Protein AF-W9CB86-F1 (afdb_monomer_lite)

Sequence (154 aa):
MNRLLLENSNQEVLAFNPASDNDLQLQWNIGASAIIWKTPQKASDLRLYTSTMTQEKEPDLPTRRLLFRKIIKAFDIKNYNLIESGKYIKQLEYQLDTVIPKKRHKIIISPNTRFSGIRAIKETQIIAGDHGINTEDSNDTIESGGTGDFIEIG

pLDDT: mean 71.28, std 16.75, range [40.56, 97.56]

Foldseek 3Di:
DDDPPDPPPPDPPPPDDPDDPDDPPPPPVCVPDPDNDDDDPDLVVLVVVLVVVVVDPPPPDPVVNVVSVVVSVVVVVVVVVVVVVVVVVVVVVVVVVVPPPDPDPPPPDDPCPVPDDPVVVVVVCVVVVNDDDDDDDDDDDDDDDDPDDDDDDD

Organism: Sclerotinia borealis (strain F-4128) (NCBI:txid1432307)

Secondary structure (DSSP, 8-state):
-----------------S--S--TT----GGGSSS------SHHHHHHHHHHHHHSSS---HHHHHHHHHHHHHHHHHHHHHHHHHHHHHHHHHHHHHHS-PPPP-----TTSSS--HHHHHHHHHHTT-S-----------------------

Radius of gyration: 41.75 Å; chains: 1; bounding box: 59×57×119 Å

Structure (mmCIF, N/CA/C/O backbone):
data_AF-W9CB86-F1
#
_entry.id   AF-W9CB86-F1
#
loop_
_atom_site.group_PDB
_atom_site.id
_atom_site.type_symbol
_atom_site.label_atom_id
_atom_site.label_alt_id
_atom_site.label_comp_id
_atom_site.label_asym_id
_atom_site.label_entity_id
_atom_site.label_seq_id
_atom_site.pdbx_PDB_ins_code
_atom_site.Cartn_x
_atom_site.Cartn_y
_atom_site.Cartn_z
_atom_site.occupancy
_atom_site.B_iso_or_equiv
_atom_site.auth_seq_id
_atom_site.auth_comp_id
_atom_site.auth_asym_id
_atom_site.auth_atom_id
_atom_site.pdbx_PDB_model_num
ATOM 1 N N . MET A 1 1 ? -9.923 -32.619 -39.078 1.00 40.56 1 MET A N 1
ATOM 2 C CA . MET A 1 1 ? -8.528 -32.990 -38.746 1.00 40.56 1 MET A CA 1
ATOM 3 C C . MET A 1 1 ? -7.715 -31.698 -38.742 1.00 40.56 1 MET A C 1
ATOM 5 O O . MET A 1 1 ? -7.796 -31.011 -39.741 1.00 40.56 1 MET A O 1
ATOM 9 N N . ASN A 1 2 ? -6.996 -31.228 -37.723 1.00 44.69 2 ASN A N 1
ATOM 10 C CA . ASN A 1 2 ? -6.643 -31.745 -36.405 1.00 44.69 2 ASN A CA 1
ATOM 11 C C . ASN A 1 2 ? -6.305 -30.572 -35.457 1.00 44.69 2 ASN A C 1
ATOM 13 O O . ASN A 1 2 ? -5.818 -29.533 -35.885 1.00 44.69 2 ASN A O 1
ATOM 17 N N . ARG A 1 3 ? -6.595 -30.821 -34.174 1.00 56.16 3 ARG A N 1
ATOM 18 C CA . ARG A 1 3 ? -6.162 -30.185 -32.917 1.00 56.16 3 ARG A CA 1
ATOM 19 C C . ARG A 1 3 ? -4.900 -29.307 -32.983 1.00 56.16 3 ARG A C 1
ATOM 21 O O . ARG A 1 3 ? -3.811 -29.846 -33.102 1.00 56.16 3 ARG A O 1
ATOM 28 N N . LEU A 1 4 ? -5.042 -28.010 -32.710 1.00 58.59 4 LEU A N 1
ATOM 29 C CA . LEU A 1 4 ? -3.966 -27.171 -32.146 1.00 58.59 4 LEU A CA 1
ATOM 30 C C . LEU A 1 4 ? -4.497 -26.299 -30.992 1.00 58.59 4 LEU A C 1
ATOM 32 O O . LEU A 1 4 ? -4.135 -25.142 -30.821 1.00 58.59 4 LEU A O 1
ATOM 36 N N . LEU A 1 5 ? -5.404 -26.874 -30.200 1.00 60.53 5 LEU A N 1
ATOM 37 C CA . LEU A 1 5 ? -5.868 -26.331 -28.925 1.00 60.53 5 LEU A CA 1
ATOM 38 C C . LEU A 1 5 ? -5.639 -27.400 -27.859 1.00 60.53 5 LEU A C 1
ATOM 40 O O . LEU A 1 5 ? -6.603 -28.029 -27.434 1.00 60.53 5 LEU A O 1
ATOM 44 N N . LEU A 1 6 ? -4.382 -27.689 -27.503 1.00 58.44 6 LEU A N 1
ATOM 45 C CA . LEU A 1 6 ? -4.070 -28.459 -26.292 1.00 58.44 6 LEU A CA 1
ATOM 46 C C . LEU A 1 6 ? -2.580 -28.402 -25.906 1.00 58.44 6 LEU A C 1
ATOM 48 O O . LEU A 1 6 ? -1.921 -29.427 -25.815 1.00 58.44 6 LEU A O 1
ATOM 52 N N . GLU A 1 7 ? -2.043 -27.213 -25.645 1.00 56.16 7 GLU A N 1
ATOM 53 C CA . GLU A 1 7 ? -0.738 -27.082 -24.970 1.00 56.16 7 GLU A CA 1
ATOM 54 C C . GLU A 1 7 ? -0.838 -26.119 -23.778 1.00 56.16 7 GLU A C 1
ATOM 56 O O . GLU A 1 7 ? -0.011 -25.247 -23.567 1.00 56.16 7 GLU A O 1
ATOM 61 N N . ASN A 1 8 ? -1.882 -26.291 -22.961 1.00 54.31 8 ASN A N 1
ATOM 62 C CA . ASN A 1 8 ? -1.786 -25.989 -21.531 1.00 54.31 8 ASN A CA 1
ATOM 63 C C . ASN A 1 8 ? -1.332 -27.275 -20.837 1.00 54.31 8 ASN A C 1
ATOM 65 O O . ASN A 1 8 ? -2.129 -27.997 -20.238 1.00 54.31 8 ASN A O 1
ATOM 69 N N . SER A 1 9 ? -0.051 -27.604 -20.997 1.00 50.00 9 SER A N 1
ATOM 70 C CA . SER A 1 9 ? 0.588 -28.622 -20.174 1.00 50.00 9 SER A CA 1
ATOM 71 C C . SER A 1 9 ? 0.893 -27.981 -18.825 1.00 50.00 9 SER A C 1
ATOM 73 O O . SER A 1 9 ? 1.894 -27.285 -18.675 1.00 50.00 9 SER A O 1
ATOM 75 N N . ASN A 1 10 ? 0.011 -28.207 -17.850 1.00 62.06 10 ASN A N 1
ATOM 76 C CA . ASN A 1 10 ? 0.329 -28.057 -16.432 1.00 62.06 10 ASN A CA 1
ATOM 77 C C . ASN A 1 10 ? 1.394 -29.106 -16.074 1.00 62.06 10 ASN A C 1
ATOM 79 O O . ASN A 1 10 ? 1.084 -30.139 -15.486 1.00 62.06 10 ASN A O 1
ATOM 83 N N . GLN A 1 11 ? 2.640 -28.881 -16.488 1.00 56.38 11 GLN A N 1
ATOM 84 C CA . GLN A 1 11 ? 3.765 -29.605 -15.919 1.00 56.38 11 GLN A CA 1
ATOM 85 C C . GLN A 1 11 ? 3.880 -29.161 -14.468 1.00 56.38 11 GLN A C 1
ATOM 87 O O . GLN A 1 11 ? 3.936 -27.966 -14.180 1.00 56.38 11 GLN A O 1
ATOM 92 N N . GLU A 1 12 ? 3.836 -30.136 -13.566 1.00 52.66 12 GLU A N 1
ATOM 93 C CA . GLU A 1 12 ? 4.023 -29.937 -12.139 1.00 52.66 12 GLU A CA 1
ATOM 94 C C . GLU A 1 12 ? 5.312 -29.142 -11.919 1.00 52.66 12 GLU A C 1
ATOM 96 O O . GLU A 1 12 ? 6.423 -29.635 -12.117 1.00 52.66 12 GLU A O 1
ATOM 101 N N . VAL A 1 13 ? 5.160 -27.871 -11.548 1.00 54.91 13 VAL A N 1
ATOM 102 C CA . VAL A 1 13 ? 6.273 -27.070 -11.057 1.00 54.91 13 VAL A CA 1
ATOM 103 C C . VAL A 1 13 ? 6.600 -27.654 -9.693 1.00 54.91 13 VAL A C 1
ATOM 105 O O . VAL A 1 13 ? 5.893 -27.395 -8.719 1.00 54.91 13 VAL A O 1
ATOM 108 N N . LEU A 1 14 ? 7.645 -28.483 -9.639 1.00 50.56 14 LEU A N 1
ATOM 109 C CA . LEU A 1 14 ? 8.296 -28.846 -8.387 1.00 50.56 14 LEU A CA 1
ATOM 110 C C . LEU A 1 14 ? 8.541 -27.544 -7.627 1.00 50.56 14 LEU A C 1
ATOM 112 O O . LEU A 1 14 ? 9.265 -26.670 -8.104 1.00 50.56 14 LEU A O 1
ATOM 116 N N . ALA A 1 15 ? 7.859 -27.388 -6.493 1.00 46.94 15 ALA A N 1
ATOM 117 C CA . ALA A 1 15 ? 7.967 -26.203 -5.667 1.00 46.94 15 ALA A CA 1
ATOM 118 C C . ALA A 1 15 ? 9.440 -26.014 -5.292 1.00 46.94 15 ALA A C 1
ATOM 120 O O . ALA A 1 15 ? 10.005 -26.785 -4.516 1.00 46.94 15 ALA A O 1
ATOM 121 N N . PHE A 1 16 ? 10.073 -25.004 -5.885 1.00 41.88 16 PHE A N 1
ATOM 122 C CA . PHE A 1 16 ? 11.414 -24.607 -5.509 1.00 41.88 16 PHE A CA 1
ATOM 123 C C . PHE A 1 16 ? 11.322 -23.991 -4.113 1.00 41.88 16 PHE A C 1
ATOM 125 O O . PHE A 1 16 ? 10.803 -22.888 -3.933 1.00 41.88 16 PHE A O 1
ATOM 132 N N . ASN A 1 17 ? 11.763 -24.750 -3.110 1.00 53.06 17 ASN A N 1
ATOM 133 C CA . ASN A 1 17 ? 11.938 -24.255 -1.752 1.00 53.06 17 ASN A CA 1
ATOM 134 C C . ASN A 1 17 ? 12.914 -23.065 -1.794 1.00 53.06 17 ASN A C 1
ATOM 136 O O . ASN A 1 17 ? 14.040 -23.239 -2.262 1.00 53.06 17 ASN A O 1
ATOM 140 N N . PRO A 1 18 ? 12.543 -21.867 -1.307 1.00 47.31 18 PRO A N 1
ATOM 141 C CA . PRO A 1 18 ? 13.426 -20.709 -1.325 1.00 47.31 18 PRO A CA 1
ATOM 142 C C . PRO A 1 18 ? 14.422 -20.809 -0.165 1.00 47.31 18 PRO A C 1
ATOM 144 O O . PRO A 1 18 ? 14.281 -20.153 0.864 1.00 47.31 18 PRO A O 1
ATOM 147 N N . ALA A 1 19 ? 15.409 -21.685 -0.311 1.00 49.97 19 ALA A N 1
ATOM 148 C CA . ALA A 1 19 ? 16.533 -21.795 0.610 1.00 49.97 19 ALA A CA 1
ATOM 149 C C . ALA A 1 19 ? 17.800 -22.246 -0.129 1.00 49.97 19 ALA A C 1
ATOM 151 O O . ALA A 1 19 ? 18.459 -23.197 0.274 1.00 49.97 19 ALA A O 1
ATOM 152 N N . SER A 1 20 ? 18.135 -21.586 -1.237 1.00 49.47 20 SER A N 1
ATOM 153 C CA . SER A 1 20 ? 19.504 -21.574 -1.755 1.00 49.47 20 SER A CA 1
ATOM 1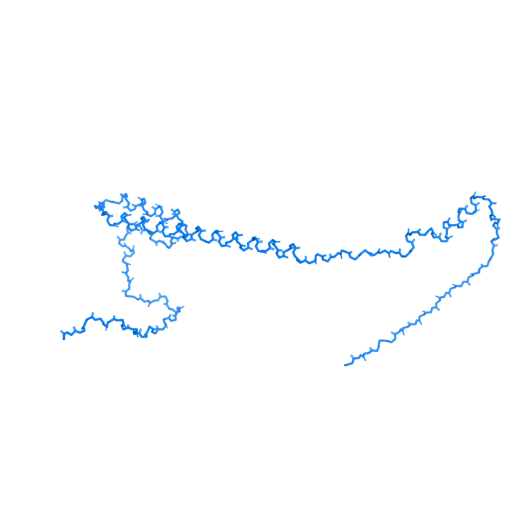54 C C . SER A 1 20 ? 19.656 -20.419 -2.738 1.00 49.47 20 SER A C 1
ATOM 156 O O . SER A 1 20 ? 19.057 -20.417 -3.807 1.00 49.47 20 SER A O 1
ATOM 158 N N . ASP A 1 21 ? 20.456 -19.431 -2.358 1.00 51.25 21 ASP A N 1
ATOM 159 C CA . ASP A 1 21 ? 20.750 -18.201 -3.106 1.00 51.25 21 ASP A CA 1
ATOM 160 C C . ASP A 1 21 ? 21.707 -18.432 -4.302 1.00 51.25 21 ASP A C 1
ATOM 162 O O . ASP A 1 21 ? 22.442 -17.536 -4.705 1.00 51.25 21 ASP A O 1
ATOM 166 N N . ASN A 1 22 ? 21.757 -19.644 -4.867 1.00 54.16 22 ASN A N 1
ATOM 167 C CA . ASN A 1 22 ? 22.784 -20.039 -5.838 1.00 54.16 22 ASN A CA 1
ATOM 168 C C . ASN A 1 22 ? 22.219 -20.816 -7.038 1.00 54.16 22 ASN A C 1
ATOM 170 O O . ASN A 1 22 ? 22.618 -21.953 -7.274 1.00 54.16 22 ASN A O 1
ATOM 174 N N . ASP A 1 23 ? 21.346 -20.193 -7.835 1.00 43.50 23 ASP A N 1
ATOM 175 C CA . ASP A 1 23 ? 21.033 -20.675 -9.189 1.00 43.50 23 ASP A CA 1
ATOM 176 C C . ASP A 1 23 ? 21.761 -19.826 -10.246 1.00 43.50 23 ASP A C 1
ATOM 178 O O . ASP A 1 23 ? 21.342 -18.740 -10.650 1.00 43.50 23 ASP A O 1
ATOM 182 N N . LEU A 1 24 ? 22.892 -20.360 -10.711 1.00 49.53 24 LEU A N 1
ATOM 183 C CA . LEU A 1 24 ? 23.845 -19.773 -11.665 1.00 49.53 24 LEU A CA 1
ATOM 184 C C . LEU A 1 24 ? 23.379 -19.779 -13.143 1.00 49.53 24 LEU A C 1
ATOM 186 O O . LEU A 1 24 ? 24.217 -19.774 -14.042 1.00 49.53 24 LEU A O 1
ATOM 190 N N . GLN A 1 25 ? 22.075 -19.786 -13.446 1.00 50.72 25 GLN A N 1
ATOM 191 C CA . GLN A 1 25 ? 21.581 -19.808 -14.844 1.00 50.72 25 GLN A CA 1
ATOM 192 C C . GLN A 1 25 ? 20.863 -18.542 -15.323 1.00 50.72 25 GLN A C 1
ATOM 194 O O . GLN A 1 25 ? 20.582 -18.409 -16.512 1.00 50.72 25 GLN A O 1
ATOM 199 N N . LEU A 1 26 ? 20.667 -17.554 -14.451 1.00 48.09 26 LEU A N 1
ATOM 200 C CA . LEU A 1 26 ? 20.259 -16.200 -14.835 1.00 48.09 26 LEU A CA 1
ATOM 201 C C . LEU A 1 26 ? 21.275 -15.195 -14.295 1.00 48.09 26 LEU A C 1
ATOM 203 O O . LEU A 1 26 ? 20.926 -14.245 -13.596 1.00 48.09 26 LEU A O 1
ATOM 207 N N . GLN A 1 27 ? 22.554 -15.390 -14.631 1.00 48.19 27 GLN A N 1
ATOM 208 C CA . GLN A 1 27 ? 23.542 -14.323 -14.500 1.00 48.19 27 GLN A CA 1
ATOM 209 C C . GLN A 1 27 ? 23.248 -13.239 -15.546 1.00 48.19 27 GLN A C 1
ATOM 211 O O . GLN A 1 27 ? 23.929 -13.099 -16.562 1.00 48.19 27 GLN A O 1
ATOM 216 N N . TRP A 1 28 ? 22.201 -12.449 -15.306 1.00 54.00 28 TRP A N 1
ATOM 217 C CA . TRP A 1 28 ? 22.143 -11.100 -15.843 1.00 54.00 28 TRP A CA 1
ATOM 218 C C . TRP A 1 28 ? 23.495 -10.487 -15.518 1.00 54.00 28 TRP A C 1
ATOM 220 O O . TRP A 1 28 ? 23.917 -10.504 -14.363 1.00 54.00 28 TRP A O 1
ATOM 230 N N . ASN A 1 29 ? 24.230 -10.072 -16.541 1.00 54.09 29 ASN A N 1
ATOM 231 C CA . ASN A 1 29 ? 25.574 -9.551 -16.376 1.00 54.09 29 ASN A CA 1
ATOM 232 C C . ASN A 1 29 ? 25.446 -8.168 -15.713 1.00 54.09 29 ASN A C 1
ATOM 234 O O . ASN A 1 29 ? 25.514 -7.137 -16.373 1.00 54.09 29 ASN A O 1
ATOM 238 N N . ILE A 1 30 ? 25.151 -8.147 -14.409 1.00 54.78 30 ILE A N 1
ATOM 239 C CA . ILE A 1 30 ? 24.900 -6.948 -13.600 1.00 54.78 30 ILE A CA 1
ATOM 240 C C . ILE A 1 30 ? 26.151 -6.058 -13.615 1.00 54.78 30 ILE A C 1
ATOM 242 O O . ILE A 1 30 ? 26.047 -4.840 -13.537 1.00 54.78 30 ILE A O 1
ATOM 246 N N . GLY A 1 31 ? 27.333 -6.660 -13.803 1.00 55.75 31 GLY A N 1
ATOM 247 C CA . GLY A 1 31 ? 28.598 -5.952 -14.000 1.00 55.75 31 GLY A CA 1
ATOM 248 C C . GLY A 1 31 ? 28.765 -5.275 -15.367 1.00 55.75 31 GLY A C 1
ATOM 249 O O . GLY A 1 31 ? 29.694 -4.492 -15.524 1.00 55.75 31 GLY A O 1
ATOM 250 N N . ALA A 1 32 ? 27.894 -5.548 -16.348 1.00 59.03 32 ALA A N 1
ATOM 251 C CA . ALA A 1 32 ? 27.921 -4.920 -17.673 1.00 59.03 32 ALA A CA 1
ATOM 252 C C . ALA A 1 32 ? 26.934 -3.746 -17.812 1.00 59.03 32 ALA A C 1
ATOM 254 O O . ALA A 1 32 ? 27.048 -2.965 -18.755 1.00 59.03 32 ALA A O 1
ATOM 255 N N . SER A 1 33 ? 25.967 -3.602 -16.898 1.00 61.69 33 SER A N 1
ATOM 256 C CA . SER A 1 33 ? 25.051 -2.459 -16.889 1.00 61.69 33 SER A CA 1
ATOM 257 C C . SER A 1 33 ? 25.654 -1.281 -16.126 1.00 61.69 33 SER A C 1
ATOM 259 O O . SER A 1 33 ? 26.103 -1.447 -14.995 1.00 61.69 33 SER A O 1
ATOM 261 N N . ALA A 1 34 ? 25.595 -0.074 -16.695 1.00 65.81 34 ALA A N 1
ATOM 262 C CA . ALA A 1 34 ? 26.040 1.143 -16.009 1.00 65.81 34 ALA A CA 1
ATOM 263 C C . ALA A 1 34 ?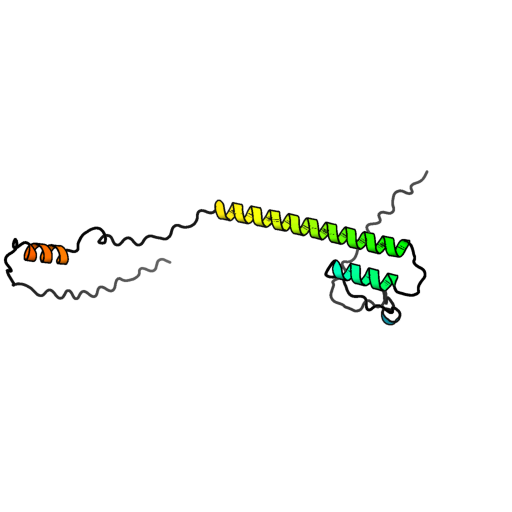 25.160 1.505 -14.789 1.00 65.81 34 ALA A C 1
ATOM 265 O O . ALA A 1 34 ? 25.571 2.287 -13.932 1.00 65.81 34 ALA A O 1
ATOM 266 N N . ILE A 1 35 ? 23.964 0.912 -14.686 1.00 69.31 35 ILE A N 1
ATOM 267 C CA . ILE A 1 35 ? 23.002 1.122 -13.601 1.00 69.31 35 ILE A CA 1
ATOM 268 C C . ILE A 1 35 ? 23.036 -0.058 -12.621 1.00 69.31 35 ILE A C 1
ATOM 270 O O . ILE A 1 35 ? 22.839 -1.209 -13.003 1.00 69.31 35 ILE A O 1
ATOM 274 N N . ILE A 1 36 ? 23.205 0.238 -11.328 1.00 79.75 36 ILE A N 1
ATOM 275 C CA . ILE A 1 36 ? 23.015 -0.735 -10.243 1.00 79.75 36 ILE A CA 1
ATOM 276 C C . ILE A 1 36 ? 21.509 -0.942 -10.046 1.00 79.75 36 ILE A C 1
ATOM 278 O O . ILE A 1 36 ? 20.826 -0.123 -9.423 1.00 79.75 36 ILE A O 1
ATOM 282 N N . TRP A 1 37 ? 20.987 -2.044 -10.576 1.00 76.81 37 TRP A N 1
ATOM 283 C CA . TRP A 1 37 ? 19.578 -2.404 -10.445 1.00 76.81 37 TRP A CA 1
ATOM 284 C C . TRP A 1 37 ? 19.274 -2.926 -9.035 1.00 76.81 37 TRP A C 1
ATOM 286 O O . TRP A 1 37 ? 19.894 -3.879 -8.567 1.00 76.81 37 TRP A O 1
ATOM 296 N N . LYS A 1 38 ? 18.302 -2.309 -8.352 1.00 83.75 38 LYS A N 1
ATOM 297 C CA . LYS A 1 38 ? 17.719 -2.813 -7.097 1.00 83.75 38 LYS A CA 1
ATOM 298 C C . LYS A 1 38 ? 16.213 -2.985 -7.269 1.00 83.75 38 LYS A C 1
ATOM 300 O O . LYS A 1 38 ? 15.602 -2.317 -8.103 1.00 83.75 38 LYS A O 1
ATOM 305 N N . THR A 1 39 ? 15.604 -3.855 -6.464 1.00 85.19 39 THR A N 1
ATOM 306 C CA . THR A 1 39 ? 14.144 -4.010 -6.444 1.00 85.19 39 THR A CA 1
ATOM 307 C C . THR A 1 39 ? 13.501 -2.693 -5.999 1.00 85.19 39 THR A C 1
ATOM 309 O O . THR A 1 39 ? 13.770 -2.240 -4.883 1.00 85.19 39 THR A O 1
ATOM 312 N N . PRO A 1 40 ? 12.664 -2.060 -6.837 1.00 82.06 40 PRO A N 1
ATOM 313 C CA . PRO A 1 40 ? 12.043 -0.790 -6.499 1.00 82.06 40 PRO A CA 1
ATOM 314 C C . PRO A 1 40 ? 11.039 -0.993 -5.363 1.00 82.06 40 PRO A C 1
ATOM 316 O O . PRO A 1 40 ? 10.122 -1.808 -5.477 1.00 82.06 40 PRO A O 1
ATOM 319 N N . GLN A 1 41 ? 11.202 -0.244 -4.274 1.00 83.88 41 GLN A N 1
ATOM 320 C CA . GLN A 1 41 ? 10.264 -0.275 -3.147 1.00 83.88 41 GLN A CA 1
ATOM 321 C C . GLN A 1 41 ? 9.198 0.811 -3.282 1.00 83.88 41 GLN A C 1
ATOM 323 O O . GLN A 1 41 ? 8.089 0.671 -2.766 1.00 83.88 41 GLN A O 1
ATOM 328 N N . LYS A 1 42 ? 9.525 1.903 -3.980 1.00 84.50 42 LYS A N 1
ATOM 329 C CA . LYS A 1 42 ? 8.645 3.054 -4.175 1.00 84.50 42 LYS A CA 1
ATOM 330 C C . LYS A 1 42 ? 8.478 3.369 -5.658 1.00 84.50 42 LYS A C 1
ATOM 332 O O . LYS A 1 42 ? 9.357 3.121 -6.481 1.00 84.50 42 LYS A O 1
ATOM 337 N N . ALA A 1 43 ? 7.367 4.027 -5.995 1.00 81.31 43 ALA A N 1
ATOM 338 C CA . ALA A 1 43 ? 7.122 4.526 -7.350 1.00 81.31 43 ALA A CA 1
ATOM 339 C C . ALA A 1 43 ? 8.184 5.555 -7.786 1.00 81.31 43 ALA A C 1
ATOM 341 O O . ALA A 1 43 ? 8.498 5.665 -8.970 1.00 81.31 43 ALA A O 1
ATOM 342 N N . SER A 1 44 ? 8.757 6.294 -6.828 1.00 85.12 44 SER A N 1
ATOM 343 C CA . SER A 1 44 ? 9.884 7.204 -7.055 1.00 85.12 44 SER A CA 1
ATOM 344 C C . SER A 1 44 ? 11.101 6.486 -7.628 1.00 85.12 44 SER A C 1
ATOM 346 O O . SER A 1 44 ? 11.752 7.025 -8.517 1.00 85.12 44 SER A O 1
ATOM 348 N N . ASP A 1 45 ? 11.367 5.263 -7.172 1.00 86.69 45 ASP A N 1
ATOM 349 C CA . ASP A 1 45 ? 12.546 4.492 -7.569 1.00 86.69 45 ASP A CA 1
ATOM 350 C C . ASP A 1 45 ? 12.401 4.042 -9.028 1.00 86.69 45 ASP A C 1
ATOM 352 O O . ASP A 1 45 ? 13.321 4.185 -9.827 1.00 86.69 45 ASP A O 1
ATOM 356 N N . LEU A 1 46 ? 11.192 3.621 -9.423 1.00 85.81 46 LEU A N 1
ATOM 357 C CA . LEU A 1 46 ? 10.860 3.321 -10.821 1.00 85.81 46 LEU A CA 1
ATOM 358 C C . LEU A 1 46 ? 11.022 4.543 -11.734 1.00 85.81 46 LEU A C 1
ATOM 360 O O . LEU A 1 46 ? 11.498 4.420 -12.865 1.00 85.81 46 LEU A O 1
ATOM 364 N N . ARG A 1 47 ? 10.626 5.729 -11.258 1.00 86.31 47 ARG A N 1
ATOM 365 C CA . ARG A 1 47 ? 10.785 6.984 -12.011 1.00 86.31 47 ARG A CA 1
ATOM 366 C C . ARG A 1 47 ? 12.256 7.366 -12.147 1.00 86.31 47 ARG A C 1
ATOM 368 O O . ARG A 1 47 ? 12.662 7.765 -13.236 1.00 86.31 47 ARG A O 1
ATOM 375 N N . LEU A 1 48 ? 13.045 7.177 -11.089 1.00 87.38 48 LEU A N 1
ATOM 376 C CA . LEU A 1 48 ? 14.490 7.378 -11.115 1.00 87.38 48 LEU A CA 1
ATOM 377 C C . LEU A 1 48 ? 15.138 6.457 -12.155 1.00 87.38 48 LEU A C 1
ATOM 379 O O . LEU A 1 48 ? 15.811 6.958 -13.052 1.00 87.38 48 LEU A O 1
ATOM 383 N N . TYR A 1 49 ? 14.839 5.156 -12.125 1.00 84.50 49 TYR A N 1
ATOM 384 C CA . TYR A 1 49 ? 15.350 4.203 -13.117 1.00 84.50 49 TYR A CA 1
ATOM 385 C C . TYR A 1 49 ? 14.915 4.532 -14.544 1.00 84.50 49 TYR A C 1
ATOM 387 O O . TYR A 1 49 ? 15.690 4.386 -15.483 1.00 84.50 49 TYR A O 1
ATOM 395 N N . THR A 1 50 ? 13.694 5.038 -14.724 1.00 83.75 50 THR A N 1
ATOM 396 C CA . THR A 1 50 ? 13.240 5.494 -16.044 1.00 83.75 50 THR A CA 1
ATOM 397 C C . THR A 1 50 ? 14.082 6.675 -16.531 1.00 83.75 50 THR A C 1
ATOM 399 O O . THR A 1 50 ? 14.477 6.697 -17.694 1.00 83.75 50 THR A O 1
ATOM 402 N N . SER A 1 51 ? 14.384 7.634 -15.649 1.00 83.44 51 SER A N 1
ATOM 403 C CA . SER A 1 51 ? 15.168 8.825 -15.995 1.00 83.44 51 SER A CA 1
ATOM 404 C C . SER A 1 51 ? 16.633 8.508 -16.313 1.00 83.44 51 SER A C 1
ATOM 406 O O . SER A 1 51 ? 17.157 9.008 -17.310 1.00 83.44 51 SER A O 1
ATOM 408 N N . THR A 1 52 ? 17.269 7.620 -15.540 1.00 82.56 52 THR A N 1
ATOM 409 C CA . THR A 1 52 ? 18.646 7.177 -15.804 1.00 82.56 52 THR A CA 1
ATOM 410 C C . THR A 1 52 ? 18.719 6.447 -17.140 1.00 82.56 52 THR A C 1
ATOM 412 O O . THR A 1 52 ? 19.585 6.744 -17.956 1.00 82.56 52 THR A O 1
ATOM 4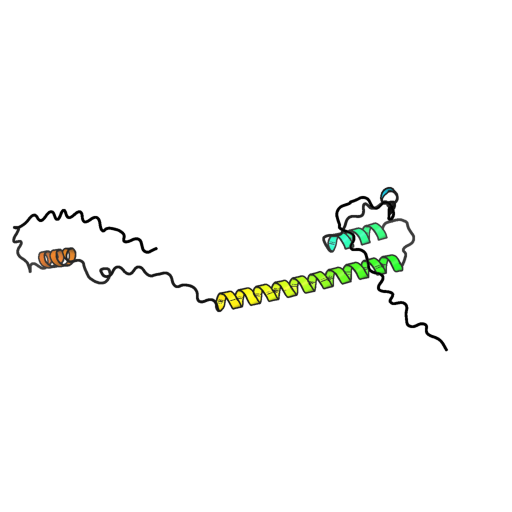15 N N . MET A 1 53 ? 17.743 5.581 -17.424 1.00 75.50 53 MET A N 1
ATOM 416 C CA . MET A 1 53 ? 17.693 4.824 -18.675 1.00 75.50 53 MET A CA 1
ATOM 417 C C . MET A 1 53 ? 17.463 5.711 -19.908 1.00 75.50 53 MET A C 1
ATOM 419 O O . MET A 1 53 ? 17.939 5.394 -20.994 1.00 75.50 53 MET A O 1
ATOM 423 N N . THR A 1 54 ? 16.729 6.822 -19.772 1.00 74.50 54 THR A N 1
ATOM 424 C CA . THR A 1 54 ? 16.578 7.806 -20.862 1.00 74.50 54 THR A CA 1
ATOM 425 C C . THR A 1 54 ? 17.831 8.645 -21.101 1.00 74.50 54 THR A C 1
ATOM 427 O O . THR A 1 54 ? 17.971 9.212 -22.179 1.00 74.50 54 THR A O 1
ATOM 430 N N . GLN A 1 55 ? 18.718 8.746 -20.109 1.00 71.31 55 GLN A N 1
ATOM 431 C CA . GLN A 1 55 ? 19.955 9.520 -20.195 1.00 71.31 55 GLN A CA 1
ATOM 432 C C . GLN A 1 55 ? 21.121 8.703 -20.777 1.00 71.31 55 GLN A C 1
ATOM 434 O O . GLN A 1 55 ? 22.077 9.281 -21.296 1.00 71.31 55 GLN A O 1
ATOM 439 N N . GLU A 1 56 ? 21.054 7.370 -20.710 1.00 69.06 56 GLU A N 1
ATOM 440 C CA . GLU A 1 56 ? 22.045 6.493 -21.334 1.00 69.06 56 GLU A CA 1
ATOM 441 C C . GLU A 1 56 ? 22.061 6.648 -22.863 1.00 69.06 56 GLU A C 1
ATOM 443 O O . GLU A 1 56 ? 21.021 6.724 -23.512 1.00 69.06 56 GLU A O 1
ATOM 448 N N . LYS A 1 57 ? 23.271 6.661 -23.444 1.00 58.22 57 LYS A N 1
ATOM 449 C CA . LYS A 1 57 ? 23.560 6.898 -24.875 1.00 58.22 57 LYS A CA 1
ATOM 450 C C . LYS A 1 57 ? 23.032 5.823 -25.841 1.00 58.22 57 LYS A C 1
ATOM 452 O O . LYS A 1 57 ? 23.301 5.912 -27.038 1.00 58.22 57 LYS A O 1
ATOM 457 N N . GLU A 1 58 ? 22.326 4.806 -25.356 1.00 66.88 58 GLU A N 1
ATOM 458 C CA . GLU A 1 58 ? 21.687 3.823 -26.230 1.00 66.88 58 GLU A CA 1
ATOM 459 C C . GLU A 1 58 ? 20.520 4.445 -27.009 1.00 66.88 58 GLU A C 1
ATOM 461 O O . GLU A 1 58 ? 19.825 5.320 -26.481 1.00 66.88 58 GLU A O 1
ATOM 466 N N . PRO A 1 59 ? 20.258 3.991 -28.251 1.00 66.19 59 PRO A N 1
ATOM 467 C CA . PRO A 1 59 ? 19.124 4.480 -29.023 1.00 66.19 59 PRO A CA 1
ATOM 468 C C . PRO A 1 59 ? 17.826 4.298 -28.225 1.00 66.19 59 PRO A C 1
ATOM 470 O O . PRO A 1 59 ? 17.548 3.216 -27.708 1.00 66.19 59 PRO A O 1
ATOM 473 N N . ASP A 1 60 ? 17.032 5.369 -28.112 1.00 69.38 60 ASP A N 1
ATOM 474 C CA . ASP A 1 60 ? 15.750 5.361 -27.402 1.00 69.38 60 ASP A CA 1
ATOM 475 C C . ASP A 1 60 ? 14.799 4.339 -28.038 1.00 69.38 60 ASP A C 1
ATOM 477 O O . ASP A 1 60 ? 14.141 4.604 -29.045 1.00 69.38 60 ASP A O 1
ATOM 481 N N . LEU A 1 61 ? 14.736 3.139 -27.455 1.00 77.31 61 LEU A N 1
ATOM 482 C CA . LEU A 1 61 ? 13.823 2.100 -27.905 1.00 77.31 61 LEU A CA 1
ATOM 483 C C . LEU A 1 61 ? 12.403 2.437 -27.417 1.00 77.31 61 LEU A C 1
ATOM 485 O O . LEU A 1 61 ? 12.148 2.407 -26.206 1.00 77.31 61 LEU A O 1
ATOM 489 N N . PRO A 1 62 ? 11.425 2.680 -28.312 1.00 77.94 62 PRO A N 1
ATOM 490 C CA . PRO A 1 62 ? 10.053 3.017 -27.918 1.00 77.94 62 PRO A CA 1
ATOM 491 C C . PRO A 1 62 ? 9.416 1.941 -27.023 1.00 77.94 62 PRO A C 1
ATOM 493 O O . PRO A 1 62 ? 8.635 2.256 -26.119 1.00 77.94 62 PRO A O 1
ATOM 496 N N . THR A 1 63 ? 9.806 0.679 -27.213 1.00 82.69 63 THR A N 1
ATOM 497 C CA . THR A 1 63 ? 9.404 -0.463 -26.383 1.00 82.69 63 THR A CA 1
ATOM 498 C C . THR A 1 63 ? 9.856 -0.310 -24.931 1.00 82.69 63 THR A C 1
ATOM 500 O O . THR A 1 63 ? 9.072 -0.562 -24.019 1.00 82.69 63 THR A O 1
ATOM 503 N N . ARG A 1 64 ? 11.080 0.176 -24.690 1.00 80.19 64 ARG A N 1
ATOM 504 C CA . ARG A 1 64 ? 11.643 0.367 -23.344 1.00 80.19 64 ARG A CA 1
ATOM 505 C C . ARG A 1 64 ? 10.833 1.388 -22.552 1.00 80.19 64 ARG A C 1
ATOM 507 O O . ARG A 1 64 ? 10.369 1.101 -21.449 1.00 80.19 64 ARG A O 1
ATOM 514 N N . ARG A 1 65 ? 10.562 2.550 -23.153 1.00 83.44 65 ARG A N 1
ATOM 515 C CA . ARG A 1 65 ? 9.705 3.583 -22.550 1.00 83.44 65 ARG A CA 1
ATOM 516 C C . ARG A 1 65 ? 8.302 3.053 -22.247 1.00 83.44 65 ARG A C 1
ATOM 518 O O . ARG A 1 65 ? 7.737 3.371 -21.199 1.00 83.44 65 ARG A O 1
ATOM 525 N N . LEU A 1 66 ? 7.731 2.254 -23.151 1.00 88.19 66 LEU A N 1
ATOM 526 C CA . LEU A 1 66 ? 6.412 1.654 -22.952 1.00 88.19 66 LEU A CA 1
ATOM 527 C C . LEU A 1 66 ? 6.400 0.667 -21.776 1.00 88.19 66 LEU A C 1
ATOM 529 O O . LEU A 1 66 ? 5.454 0.693 -20.988 1.00 88.19 66 LEU A O 1
ATOM 533 N N . LEU A 1 67 ? 7.440 -0.160 -21.629 1.00 87.56 67 LEU A N 1
ATOM 534 C CA . LEU A 1 67 ? 7.584 -1.089 -20.506 1.00 87.56 67 LEU A CA 1
ATOM 535 C C . LEU A 1 67 ? 7.620 -0.343 -19.168 1.00 87.56 67 LEU A C 1
ATOM 537 O O . LEU A 1 67 ? 6.805 -0.638 -18.295 1.00 87.56 67 LEU A O 1
ATOM 541 N N . PHE A 1 68 ? 8.460 0.687 -19.031 1.00 86.06 68 PHE A N 1
ATOM 542 C CA . PHE A 1 68 ? 8.519 1.477 -17.794 1.00 86.06 68 PHE A CA 1
ATOM 543 C C . PHE A 1 68 ? 7.193 2.174 -17.477 1.00 86.06 68 PHE A C 1
ATOM 545 O O . PHE A 1 68 ? 6.728 2.125 -16.339 1.00 86.06 68 PHE A O 1
ATOM 552 N N . ARG A 1 69 ? 6.515 2.745 -18.483 1.00 88.62 69 ARG A N 1
ATOM 553 C CA . ARG A 1 69 ? 5.174 3.329 -18.296 1.00 88.62 69 ARG A CA 1
ATOM 554 C C . ARG A 1 69 ? 4.159 2.299 -17.802 1.00 88.62 69 ARG A C 1
ATOM 556 O O . ARG A 1 69 ? 3.364 2.613 -16.918 1.00 88.62 69 ARG A O 1
ATOM 563 N N . LYS A 1 70 ? 4.178 1.081 -18.351 1.00 92.12 70 LYS A N 1
ATOM 564 C CA . LYS A 1 70 ? 3.297 -0.010 -17.908 1.00 92.12 70 LYS A CA 1
ATOM 565 C C . LYS A 1 70 ? 3.590 -0.416 -16.466 1.00 92.12 70 LYS A C 1
ATOM 567 O O . LYS A 1 70 ? 2.647 -0.561 -15.694 1.00 92.12 70 LYS A O 1
ATOM 572 N N . ILE A 1 71 ? 4.865 -0.557 -16.107 1.00 90.25 71 ILE A N 1
ATOM 573 C CA . ILE A 1 71 ? 5.283 -0.938 -14.752 1.00 90.25 71 ILE A CA 1
ATOM 574 C C . ILE A 1 71 ? 4.854 0.128 -13.740 1.00 90.25 71 ILE A C 1
ATOM 576 O O . ILE A 1 71 ? 4.208 -0.207 -12.750 1.00 90.25 71 ILE A O 1
ATOM 580 N N . ILE A 1 72 ? 5.131 1.407 -14.017 1.00 90.06 72 ILE A N 1
ATOM 581 C CA . ILE A 1 72 ? 4.721 2.525 -13.153 1.00 90.06 72 ILE A CA 1
ATOM 582 C C . ILE A 1 72 ? 3.200 2.531 -12.981 1.00 90.06 72 ILE A C 1
ATOM 584 O O . ILE A 1 72 ? 2.712 2.551 -11.856 1.00 90.06 72 ILE A O 1
ATOM 588 N N . LYS A 1 73 ? 2.443 2.418 -14.080 1.00 92.81 73 LYS A N 1
ATOM 589 C CA . LYS A 1 73 ? 0.975 2.391 -14.026 1.00 92.81 73 LYS A CA 1
ATOM 590 C C . LYS A 1 73 ? 0.451 1.216 -13.195 1.00 92.81 73 LYS A C 1
ATOM 592 O O . LYS A 1 73 ? -0.458 1.395 -12.392 1.00 92.81 73 LYS A O 1
ATOM 597 N N . ALA A 1 74 ? 1.006 0.019 -13.381 1.00 91.31 74 ALA A N 1
ATOM 598 C CA . ALA A 1 74 ? 0.604 -1.160 -12.620 1.00 91.31 74 ALA A CA 1
ATOM 599 C C . ALA A 1 74 ? 0.913 -1.006 -11.122 1.00 91.31 74 ALA A C 1
ATOM 601 O O . ALA A 1 74 ? 0.107 -1.411 -10.285 1.00 91.31 74 ALA A O 1
ATOM 602 N N . PHE A 1 75 ? 2.053 -0.403 -10.785 1.00 91.12 75 PHE A N 1
ATOM 603 C CA . PHE A 1 75 ? 2.433 -0.117 -9.405 1.00 91.12 75 PHE A CA 1
ATOM 604 C C . PHE A 1 75 ? 1.488 0.905 -8.756 1.00 91.12 75 PHE A C 1
ATOM 606 O O . PHE A 1 75 ? 1.000 0.676 -7.651 1.00 91.12 75 PHE A O 1
ATOM 613 N N . ASP A 1 76 ? 1.154 1.982 -9.469 1.00 89.75 76 ASP A N 1
ATOM 614 C CA . ASP A 1 76 ? 0.225 3.010 -8.988 1.00 89.75 76 ASP A CA 1
ATOM 615 C C . ASP A 1 76 ? -1.182 2.438 -8.734 1.00 89.75 76 ASP A C 1
ATOM 617 O O . ASP A 1 76 ? -1.781 2.726 -7.699 1.00 89.75 76 ASP A O 1
ATOM 621 N N . ILE A 1 77 ? -1.679 1.561 -9.617 1.00 93.94 77 ILE A N 1
ATOM 622 C CA . ILE A 1 77 ? -2.962 0.858 -9.423 1.00 93.94 77 ILE A CA 1
ATOM 623 C C . ILE A 1 77 ? -2.929 -0.003 -8.153 1.00 93.94 77 ILE A C 1
ATOM 625 O O . ILE A 1 77 ? -3.861 0.040 -7.352 1.00 93.94 77 ILE A O 1
ATOM 629 N N . LYS A 1 78 ? -1.851 -0.768 -7.932 1.00 92.62 78 LYS A N 1
ATOM 630 C CA . LYS A 1 78 ? -1.711 -1.593 -6.721 1.00 92.62 78 LYS A CA 1
ATOM 631 C C . LYS A 1 78 ? -1.702 -0.743 -5.452 1.00 92.62 78 LYS A C 1
ATOM 633 O O . LYS A 1 78 ? -2.375 -1.096 -4.488 1.00 92.62 78 LYS A O 1
ATOM 638 N N . ASN A 1 79 ? -0.986 0.381 -5.463 1.00 90.94 79 ASN A N 1
ATOM 639 C CA . ASN A 1 79 ? -0.955 1.299 -4.326 1.00 90.94 79 ASN A CA 1
ATOM 640 C C . ASN A 1 79 ? -2.326 1.906 -4.045 1.00 90.94 79 ASN A C 1
ATOM 642 O O . ASN A 1 79 ? -2.718 1.998 -2.885 1.00 90.94 79 ASN A O 1
ATOM 646 N N . TYR A 1 80 ? -3.057 2.300 -5.090 1.00 93.38 80 TYR A N 1
ATOM 647 C CA . TYR A 1 80 ? -4.416 2.810 -4.942 1.00 93.38 80 TYR A CA 1
ATOM 648 C C . TYR A 1 80 ? -5.316 1.781 -4.251 1.00 93.38 80 TYR A C 1
ATOM 650 O O . TYR A 1 80 ? -5.903 2.096 -3.217 1.00 93.38 80 TYR A O 1
ATOM 658 N N . ASN A 1 81 ? -5.331 0.541 -4.748 1.00 95.69 81 ASN A N 1
ATOM 659 C CA . ASN A 1 81 ? -6.137 -0.538 -4.175 1.00 95.69 81 ASN A CA 1
ATOM 660 C C . ASN A 1 81 ? -5.753 -0.829 -2.716 1.00 95.69 81 ASN A C 1
ATOM 662 O O . ASN A 1 81 ? -6.624 -1.038 -1.879 1.00 95.69 81 ASN A O 1
ATOM 666 N N . LEU A 1 82 ? -4.455 -0.810 -2.395 1.00 96.00 82 LEU A N 1
ATOM 667 C CA . LEU A 1 82 ? -3.961 -1.023 -1.032 1.00 96.00 82 LEU A CA 1
ATOM 668 C C . LEU A 1 82 ? -4.383 0.106 -0.077 1.00 96.00 82 LEU A C 1
ATOM 670 O O . LEU A 1 82 ? -4.740 -0.140 1.077 1.00 96.00 82 LEU A O 1
ATOM 674 N N . ILE A 1 83 ? -4.365 1.354 -0.549 1.00 95.50 83 ILE A N 1
ATOM 675 C CA . ILE A 1 83 ? -4.850 2.502 0.226 1.00 95.50 83 ILE A CA 1
ATOM 676 C C . ILE A 1 83 ? -6.365 2.409 0.421 1.00 95.50 83 ILE A C 1
ATOM 678 O O . ILE A 1 83 ? -6.856 2.675 1.518 1.00 95.50 83 ILE A O 1
ATOM 682 N N . GLU A 1 84 ? -7.108 2.046 -0.621 1.00 96.75 84 GLU A N 1
ATOM 683 C CA . GLU A 1 84 ? -8.558 1.870 -0.571 1.00 96.75 84 GLU A CA 1
ATOM 684 C C . GLU A 1 84 ? -8.957 0.767 0.417 1.00 96.75 84 GLU A C 1
ATOM 686 O O . GLU A 1 84 ? -9.761 1.018 1.318 1.00 96.75 84 GLU A O 1
ATOM 691 N N . SER A 1 85 ? -8.318 -0.405 0.346 1.00 96.00 85 SER A N 1
ATOM 692 C CA . SER A 1 85 ? -8.552 -1.490 1.303 1.00 96.00 85 SER A CA 1
ATOM 693 C C . SER A 1 85 ? -8.191 -1.074 2.730 1.00 96.00 85 SER A C 1
ATOM 695 O O . SER A 1 85 ? -8.939 -1.354 3.663 1.00 96.00 85 SER A O 1
ATOM 697 N N . GLY A 1 86 ? -7.084 -0.344 2.915 1.00 96.88 86 GLY A N 1
ATOM 698 C CA . GLY A 1 86 ? -6.687 0.179 4.223 1.00 96.88 86 GLY A CA 1
ATOM 699 C C . GLY A 1 86 ? -7.690 1.182 4.805 1.00 96.88 86 GLY A C 1
ATOM 700 O O . GLY A 1 86 ? -7.925 1.188 6.012 1.00 96.88 86 GLY A O 1
ATOM 701 N N . LYS A 1 87 ? -8.322 2.013 3.967 1.00 96.75 87 LYS A N 1
ATOM 702 C CA . LYS A 1 87 ? -9.409 2.911 4.395 1.00 96.75 87 LYS A CA 1
ATOM 703 C C . LYS A 1 87 ? -10.649 2.127 4.812 1.00 96.75 87 LYS A C 1
ATOM 705 O O . LYS A 1 87 ? -11.239 2.450 5.839 1.00 96.75 87 LYS A O 1
ATOM 710 N N . TYR A 1 88 ? -11.011 1.103 4.045 1.00 97.25 88 TYR A N 1
ATOM 711 C CA . TYR A 1 88 ? -12.162 0.258 4.346 1.00 97.25 88 TYR A CA 1
ATOM 712 C C . TYR A 1 88 ? -11.988 -0.499 5.669 1.00 97.25 88 TYR A C 1
ATOM 714 O O . TYR A 1 88 ? -12.889 -0.485 6.503 1.00 97.25 88 TYR A O 1
ATOM 722 N N . ILE A 1 89 ? -10.801 -1.066 5.913 1.00 97.56 89 ILE A N 1
ATOM 723 C CA . ILE A 1 89 ? -10.468 -1.720 7.189 1.00 97.56 89 ILE A CA 1
ATOM 724 C C . ILE A 1 89 ? -10.632 -0.739 8.355 1.00 97.56 89 ILE A C 1
ATOM 726 O O . ILE A 1 89 ? -11.358 -1.039 9.294 1.00 97.56 89 ILE A O 1
ATOM 730 N N . LYS A 1 90 ? -10.058 0.467 8.263 1.00 96.81 90 LYS A N 1
ATOM 731 C CA . LYS A 1 90 ? -10.192 1.488 9.319 1.00 96.81 90 LYS A CA 1
ATOM 732 C C . LYS A 1 90 ? -11.639 1.903 9.571 1.00 96.81 90 LYS A C 1
ATOM 734 O O . LYS A 1 90 ? -12.022 2.169 10.706 1.00 96.81 90 LYS A O 1
ATOM 739 N N . GLN A 1 91 ? -12.446 1.986 8.516 1.00 96.62 91 GLN A N 1
ATOM 740 C CA . GLN A 1 91 ? -13.870 2.269 8.650 1.00 96.62 91 GLN A CA 1
ATOM 741 C C . GLN A 1 91 ? -14.587 1.147 9.412 1.00 96.62 91 GLN A C 1
ATOM 743 O O . GLN A 1 91 ? -15.393 1.440 10.295 1.00 96.62 91 GLN A O 1
ATOM 748 N N . LEU A 1 92 ? -14.290 -0.115 9.096 1.00 96.25 92 LEU A N 1
ATOM 749 C CA . LEU A 1 92 ? -14.850 -1.267 9.802 1.00 96.25 92 LEU A CA 1
ATOM 750 C C . LEU A 1 92 ? -14.390 -1.325 11.262 1.00 96.25 92 LEU A C 1
ATOM 752 O O . LEU A 1 92 ? -15.213 -1.568 12.138 1.00 96.25 92 LEU A O 1
ATOM 756 N N . GLU A 1 93 ? -13.114 -1.052 11.534 1.00 95.44 93 GLU A N 1
ATOM 757 C CA . GLU A 1 93 ? -12.570 -0.959 12.895 1.00 95.44 93 GLU A CA 1
ATOM 758 C C . GLU A 1 93 ? -13.296 0.118 13.704 1.00 95.44 93 GLU A C 1
ATOM 760 O O . GLU A 1 93 ? -13.736 -0.136 14.820 1.00 95.44 93 GLU A O 1
ATOM 765 N N . TYR A 1 94 ? -13.521 1.293 13.112 1.00 95.06 94 TYR A N 1
ATOM 766 C CA . TYR A 1 94 ? -14.285 2.355 13.759 1.00 95.06 94 TYR A CA 1
ATOM 767 C C . TYR A 1 94 ? -15.734 1.937 14.043 1.00 95.06 94 TYR A C 1
ATOM 769 O O . TYR A 1 94 ? -16.249 2.176 15.134 1.00 95.06 94 TYR A O 1
ATOM 777 N N . GLN A 1 95 ? -16.402 1.288 13.085 1.00 93.12 95 GLN A N 1
ATOM 778 C CA . GLN A 1 95 ? -17.753 0.764 13.302 1.00 93.12 95 GLN A CA 1
ATOM 779 C C . GLN A 1 95 ? -17.773 -0.265 14.438 1.00 93.12 95 GLN A C 1
ATOM 781 O O . GLN A 1 95 ? -18.625 -0.183 15.324 1.00 93.12 95 GLN A O 1
ATOM 786 N N . LEU A 1 96 ? -16.807 -1.181 14.464 1.00 91.88 96 LEU A N 1
ATOM 787 C CA . LEU A 1 96 ? -16.650 -2.172 15.523 1.00 91.88 96 LEU A CA 1
ATOM 788 C C . LEU A 1 96 ? -16.444 -1.501 16.890 1.00 91.88 96 LEU A C 1
ATOM 790 O O . LEU A 1 96 ? -17.161 -1.828 17.832 1.00 91.88 96 LEU A O 1
ATOM 794 N N . ASP A 1 97 ? -15.575 -0.496 16.981 1.00 89.38 97 ASP A N 1
ATOM 795 C CA . ASP A 1 97 ? -15.350 0.287 18.203 1.00 89.38 97 ASP A CA 1
ATOM 796 C C . ASP A 1 97 ? -16.606 1.023 18.693 1.00 89.38 97 ASP A C 1
ATOM 798 O O . ASP A 1 97 ? -16.784 1.219 19.900 1.00 89.38 97 ASP A O 1
ATOM 802 N N . THR A 1 98 ? -17.488 1.445 17.782 1.00 86.25 98 THR A N 1
ATOM 803 C CA . THR A 1 98 ? -18.771 2.062 18.161 1.00 86.25 98 THR A CA 1
ATOM 804 C C . THR A 1 98 ? -19.813 1.050 18.625 1.00 86.25 98 THR A C 1
ATOM 806 O O . THR A 1 98 ? -20.626 1.373 19.491 1.00 86.25 98 THR A O 1
ATOM 809 N N . VAL A 1 99 ? -19.793 -0.163 18.067 1.00 84.62 99 VAL A N 1
ATOM 810 C CA . VAL A 1 99 ? -20.733 -1.240 18.409 1.00 84.62 99 VAL A CA 1
ATOM 811 C C . VAL A 1 99 ? -20.313 -1.948 19.696 1.00 84.62 99 VAL A C 1
ATOM 813 O O . VAL A 1 99 ? -21.176 -2.382 20.461 1.00 84.62 99 VAL A O 1
ATOM 816 N N . ILE A 1 100 ? -19.009 -2.050 19.971 1.00 82.31 100 ILE A N 1
ATOM 817 C CA . ILE A 1 100 ? -18.513 -2.657 21.203 1.00 82.31 100 ILE A CA 1
ATOM 818 C C . ILE A 1 100 ? -18.998 -1.821 22.396 1.00 82.31 100 ILE A C 1
ATOM 820 O O . ILE A 1 100 ? -18.636 -0.646 22.528 1.00 82.31 100 ILE A O 1
ATOM 824 N N . PRO A 1 101 ? -19.793 -2.407 23.312 1.00 76.00 101 PRO A N 1
ATOM 825 C CA . PRO A 1 101 ? -20.250 -1.692 24.488 1.00 76.00 101 PRO A CA 1
ATOM 826 C C . PRO A 1 101 ? -19.038 -1.333 25.351 1.00 76.00 101 PRO A C 1
ATOM 828 O O . PRO A 1 101 ? -18.411 -2.193 25.974 1.00 76.00 101 PRO A O 1
ATOM 831 N N . LYS A 1 102 ? -18.700 -0.041 25.400 1.00 75.62 102 LYS A N 1
ATOM 832 C CA . LYS A 1 102 ? -17.638 0.470 26.272 1.00 75.62 102 LYS A CA 1
ATOM 833 C C . LYS A 1 102 ? -17.995 0.126 27.717 1.00 75.62 102 LYS A C 1
ATOM 835 O O . LYS A 1 102 ? -19.021 0.581 28.229 1.00 75.62 102 LYS A O 1
ATOM 840 N N . LYS A 1 103 ? -17.157 -0.679 28.382 1.00 74.38 103 LYS A N 1
ATOM 841 C CA . LYS A 1 103 ? -17.329 -0.991 29.808 1.00 74.38 103 LYS A CA 1
ATOM 842 C C . LYS A 1 103 ? -17.371 0.327 30.578 1.00 74.38 103 LYS A C 1
ATOM 844 O O . LYS A 1 103 ? -16.404 1.086 30.575 1.00 74.38 103 LYS A O 1
ATOM 849 N N . ARG A 1 104 ? -18.510 0.619 31.210 1.00 74.19 104 ARG A N 1
ATOM 850 C CA . ARG A 1 104 ? -18.636 1.786 32.087 1.00 74.19 104 ARG A CA 1
ATOM 851 C C . ARG A 1 104 ? -17.688 1.596 33.265 1.00 74.19 104 ARG A C 1
ATOM 853 O O . ARG A 1 104 ? -17.584 0.490 33.796 1.00 74.19 104 ARG A O 1
ATOM 860 N N . HIS A 1 105 ? -16.998 2.663 33.661 1.00 73.56 105 HIS A N 1
ATOM 861 C CA . HIS A 1 105 ? -16.184 2.630 34.868 1.00 73.56 105 HIS A CA 1
ATOM 862 C C . HIS A 1 105 ? -17.074 2.228 36.049 1.00 73.56 105 HIS A C 1
ATOM 864 O O . HIS A 1 105 ? -18.173 2.767 36.211 1.00 73.56 105 HIS A O 1
ATOM 870 N N . LYS A 1 106 ? -16.623 1.254 36.846 1.00 74.62 106 LYS A N 1
ATOM 871 C CA . LYS A 1 106 ? -17.322 0.853 38.066 1.00 74.62 106 LYS A CA 1
ATOM 872 C C . LYS A 1 106 ? -17.277 2.044 39.014 1.00 74.62 106 LYS A C 1
ATOM 874 O O . LYS A 1 106 ? -16.238 2.322 39.601 1.00 74.62 106 LYS A O 1
ATOM 879 N N . ILE A 1 107 ? -18.391 2.757 39.144 1.00 77.19 107 ILE A N 1
ATOM 880 C CA . ILE A 1 107 ? -18.503 3.819 40.138 1.00 77.19 107 ILE A CA 1
ATOM 881 C C . ILE A 1 107 ? -18.471 3.129 41.503 1.00 77.19 107 ILE A C 1
ATOM 883 O O . ILE A 1 107 ? -19.402 2.407 41.863 1.00 77.19 107 ILE A O 1
ATOM 887 N N . ILE A 1 108 ? -17.376 3.307 42.241 1.00 74.81 108 ILE A N 1
ATOM 888 C CA . ILE A 1 108 ? -17.279 2.889 43.640 1.00 74.81 108 ILE A CA 1
ATOM 889 C C . ILE A 1 108 ? -18.036 3.942 44.448 1.00 74.81 108 ILE A C 1
ATOM 891 O O . ILE A 1 108 ? -17.464 4.917 44.924 1.00 74.81 108 ILE A O 1
ATOM 895 N N . ILE A 1 109 ? -19.356 3.790 44.527 1.00 71.62 109 ILE A N 1
ATOM 896 C CA . ILE A 1 109 ? -20.183 4.630 45.391 1.00 71.62 109 ILE A CA 1
ATOM 897 C C . ILE A 1 109 ? -20.012 4.087 46.808 1.00 71.62 109 ILE A C 1
ATOM 899 O O . ILE A 1 109 ? -20.418 2.956 47.083 1.00 71.62 109 ILE A O 1
ATOM 903 N N . SER A 1 110 ? -19.390 4.854 47.706 1.00 74.69 110 SER A N 1
ATOM 904 C CA . SER A 1 110 ? -19.440 4.497 49.122 1.00 74.69 110 SER A CA 1
ATOM 905 C C . SER A 1 110 ? -20.882 4.719 49.604 1.00 74.69 110 SER A C 1
ATOM 907 O O . SER A 1 110 ? -21.452 5.780 49.352 1.00 74.69 110 SER A O 1
ATOM 909 N N . PRO A 1 111 ? -21.524 3.760 50.285 1.00 71.81 111 PRO A N 1
ATOM 910 C CA . PRO A 1 111 ? -22.925 3.905 50.692 1.00 71.81 111 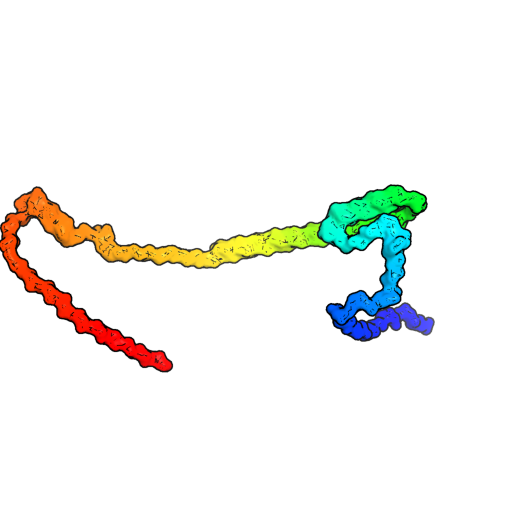PRO A CA 1
ATOM 911 C C . PRO A 1 111 ? -23.169 5.109 51.624 1.00 71.81 111 PRO A C 1
ATOM 913 O O . PRO A 1 111 ? -24.283 5.618 51.697 1.00 71.81 111 PRO A O 1
ATOM 916 N N . ASN A 1 112 ? -22.112 5.627 52.259 1.00 68.94 112 ASN A N 1
ATOM 917 C CA . ASN A 1 112 ? -22.151 6.772 53.166 1.00 68.94 112 ASN A CA 1
ATOM 918 C C . ASN A 1 112 ? -21.796 8.127 52.527 1.00 68.94 112 ASN A C 1
ATOM 920 O O . ASN A 1 112 ? -21.699 9.105 53.255 1.00 68.94 112 ASN A O 1
ATOM 924 N N . THR A 1 113 ? -21.611 8.261 51.205 1.00 65.75 113 THR A N 1
ATOM 925 C CA . THR A 1 113 ? -21.322 9.601 50.633 1.00 65.75 113 THR A CA 1
ATOM 926 C C . THR A 1 113 ? -22.541 10.526 50.594 1.00 65.75 113 THR A C 1
ATOM 928 O O . THR A 1 113 ? -22.374 11.740 50.562 1.00 65.75 113 THR A O 1
ATOM 931 N N . ARG A 1 114 ? -23.769 9.984 50.590 1.00 65.56 114 ARG A N 1
ATOM 932 C CA . ARG A 1 114 ? -25.008 10.792 50.576 1.00 65.56 114 ARG A CA 1
ATOM 933 C C . ARG A 1 114 ? -25.555 11.126 51.962 1.00 65.56 114 ARG A C 1
ATOM 935 O O . ARG A 1 114 ? -26.456 11.951 52.060 1.00 65.56 114 ARG A O 1
ATOM 942 N N . PHE A 1 115 ? -25.036 10.488 53.007 1.00 70.75 115 PHE A N 1
ATOM 943 C CA . PHE A 1 115 ? -25.504 10.660 54.376 1.00 70.75 115 PHE A CA 1
ATOM 944 C C . PHE A 1 115 ? -24.375 11.245 55.218 1.00 70.75 115 PHE A C 1
ATOM 946 O O . PHE A 1 115 ? -23.269 10.709 55.232 1.00 70.75 115 PHE A O 1
ATOM 953 N N . SER A 1 116 ? -24.643 12.347 55.920 1.00 74.38 116 SER A N 1
ATOM 954 C CA . SER A 1 116 ? -23.699 12.895 56.894 1.00 74.38 116 SER A CA 1
ATOM 955 C C . SER A 1 116 ? -23.371 11.826 57.935 1.00 74.38 116 SER A C 1
ATOM 957 O O . SER A 1 116 ? -24.271 11.208 58.503 1.00 74.38 116 SER A O 1
ATOM 959 N N . GLY A 1 117 ? -22.081 11.586 58.175 1.00 79.81 117 GLY A N 1
ATOM 960 C CA . GLY A 1 117 ? -21.648 10.615 59.176 1.00 79.81 117 GLY A CA 1
ATOM 961 C C . GLY A 1 117 ? -22.160 10.978 60.572 1.00 79.81 117 GLY A C 1
ATOM 962 O O . GLY A 1 117 ? -22.327 12.152 60.899 1.00 79.81 117 GLY A O 1
ATOM 963 N N . ILE A 1 118 ? -22.354 9.968 61.422 1.00 78.38 118 ILE A N 1
ATOM 964 C CA . ILE A 1 118 ? -22.907 10.117 62.781 1.00 78.38 118 ILE A CA 1
ATOM 965 C C . ILE A 1 118 ? -22.138 11.170 63.603 1.00 78.38 118 ILE A C 1
ATOM 967 O O . ILE A 1 118 ? -22.741 11.900 64.382 1.00 78.38 118 ILE A O 1
ATOM 971 N N . ARG A 1 119 ? -20.820 11.311 63.393 1.00 79.06 119 ARG A N 1
ATOM 972 C CA . ARG A 1 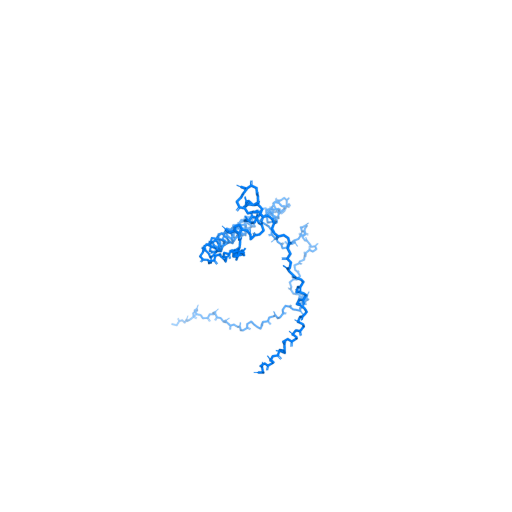119 ? -20.002 12.348 64.044 1.00 79.06 119 ARG A CA 1
ATOM 973 C C . ARG A 1 119 ? -20.415 13.772 63.638 1.00 79.06 119 ARG A C 1
ATOM 975 O O . ARG A 1 119 ? -20.601 14.601 64.515 1.00 79.06 119 ARG A O 1
ATOM 982 N N . ALA A 1 120 ? -20.649 14.027 62.350 1.00 81.88 120 ALA A N 1
ATOM 983 C CA . ALA A 1 120 ? -21.099 15.335 61.862 1.00 81.88 120 ALA A CA 1
ATOM 984 C C . ALA A 1 120 ? -22.516 15.684 62.358 1.00 81.88 120 ALA A C 1
ATOM 986 O O . ALA A 1 120 ? -22.817 16.843 62.643 1.00 81.88 120 ALA A O 1
ATOM 987 N N . ILE A 1 121 ? -23.380 14.674 62.509 1.00 80.00 121 ILE A N 1
ATOM 988 C CA . ILE A 1 121 ? -24.715 14.835 63.109 1.00 80.00 121 ILE A CA 1
ATOM 989 C C . ILE A 1 121 ? -24.593 15.217 64.592 1.00 80.00 121 ILE A C 1
ATOM 991 O O . ILE A 1 121 ? -25.242 16.156 65.042 1.00 80.00 121 ILE A O 1
ATOM 995 N N . LYS A 1 122 ? -23.720 14.541 65.349 1.00 79.94 122 LYS A N 1
ATOM 996 C CA . LYS A 1 122 ? -23.478 14.867 66.763 1.00 79.94 122 LYS A CA 1
ATOM 997 C C . LYS A 1 122 ? -22.894 16.269 66.939 1.00 79.94 122 LYS A C 1
ATOM 999 O O . LYS A 1 122 ? -23.355 17.017 67.791 1.00 79.94 122 LYS A O 1
ATOM 1004 N N . GLU A 1 123 ? -21.919 16.646 66.117 1.00 82.00 123 GLU A N 1
ATOM 1005 C CA . GLU A 1 123 ? -21.318 17.984 66.155 1.00 82.00 123 GLU A CA 1
ATOM 1006 C C . GLU A 1 123 ? -22.351 19.078 65.856 1.00 82.00 123 GLU A C 1
ATOM 1008 O O . GLU A 1 123 ? -22.424 20.067 66.580 1.00 82.00 123 GLU A O 1
ATOM 1013 N N . THR A 1 124 ? -23.210 18.882 64.852 1.00 80.44 124 THR A N 1
ATOM 1014 C CA . THR A 1 124 ? -24.284 19.841 64.542 1.00 80.44 124 THR A CA 1
ATOM 1015 C C . THR A 1 124 ? -25.347 19.927 65.638 1.00 80.44 124 THR A C 1
ATOM 1017 O O . THR A 1 124 ? -25.822 21.026 65.900 1.00 80.44 124 THR A O 1
ATOM 1020 N N . GLN A 1 125 ? -25.672 18.832 66.333 1.00 80.88 125 GLN A N 1
ATOM 1021 C CA . GLN A 1 125 ? -26.574 18.846 67.498 1.00 80.88 125 GLN A CA 1
ATOM 1022 C C . GLN A 1 125 ? -25.979 19.581 68.708 1.00 80.88 125 GLN A C 1
ATOM 1024 O O . GLN A 1 125 ? -26.696 20.312 69.392 1.00 80.88 125 GLN A O 1
ATOM 1029 N N . ILE A 1 126 ? -24.672 19.430 68.949 1.00 78.56 126 ILE A N 1
ATOM 1030 C CA . ILE A 1 126 ? -23.950 20.173 69.995 1.00 78.56 126 ILE A CA 1
ATOM 1031 C C . ILE A 1 126 ? -23.919 21.671 69.648 1.00 78.56 126 ILE A C 1
ATOM 1033 O O . ILE A 1 126 ? -24.190 22.506 70.507 1.00 78.56 126 ILE A O 1
ATOM 1037 N N . ILE A 1 127 ? -23.648 22.021 68.384 1.00 80.00 127 ILE A N 1
ATOM 1038 C CA . ILE A 1 127 ? -23.623 23.415 67.900 1.00 80.00 127 ILE A CA 1
ATOM 1039 C C . ILE A 1 127 ? -25.022 24.049 67.918 1.00 80.00 127 ILE A C 1
ATOM 1041 O O . ILE A 1 127 ? -25.156 25.221 68.261 1.00 80.00 127 ILE A O 1
ATOM 1045 N N . ALA A 1 128 ? -26.065 23.287 67.579 1.00 79.44 128 ALA A N 1
ATOM 1046 C CA . ALA A 1 128 ? -27.458 23.729 67.635 1.00 79.44 128 ALA A CA 1
ATOM 1047 C C . ALA A 1 128 ? -27.996 23.872 69.073 1.00 79.44 128 ALA A C 1
ATOM 1049 O O . ALA A 1 128 ? -29.126 24.320 69.250 1.00 79.44 128 ALA A O 1
ATOM 1050 N N . GLY A 1 129 ? -27.199 23.520 70.092 1.00 69.50 129 GLY A N 1
ATOM 1051 C CA . GLY A 1 129 ? -27.553 23.660 71.506 1.00 69.50 129 GLY A CA 1
ATOM 1052 C C . GLY A 1 129 ? -28.595 22.654 72.002 1.00 69.50 129 GLY A C 1
ATOM 1053 O O . GLY A 1 129 ? -29.145 22.846 73.083 1.00 69.50 129 GLY A O 1
ATOM 1054 N N . ASP A 1 130 ? -28.867 21.599 71.229 1.00 61.09 130 ASP A N 1
ATOM 1055 C CA . ASP A 1 130 ? -29.990 20.676 71.456 1.00 61.09 130 ASP A CA 1
ATOM 1056 C C . ASP A 1 130 ? -29.581 19.435 72.282 1.00 61.09 130 ASP A C 1
ATOM 1058 O O . ASP A 1 130 ? -30.425 18.741 72.844 1.00 61.09 130 ASP A O 1
ATOM 1062 N N . HIS A 1 131 ? -28.274 19.152 72.408 1.00 55.88 131 HIS A N 1
ATOM 1063 C CA . HIS A 1 131 ? -27.757 18.041 73.218 1.00 55.88 131 HIS A CA 1
ATOM 1064 C C . HIS A 1 131 ? -26.732 18.520 74.255 1.00 55.88 131 HIS A C 1
ATOM 1066 O O . HIS A 1 131 ? -25.585 18.832 73.930 1.00 55.88 131 HIS A O 1
ATOM 1072 N N . GLY A 1 132 ? -27.149 18.562 75.523 1.00 54.41 132 GLY A N 1
ATOM 1073 C CA . GLY A 1 132 ? -26.252 18.739 76.660 1.00 54.41 132 GLY A CA 1
ATOM 1074 C C . GLY A 1 132 ? -25.295 17.552 76.772 1.00 54.41 132 GLY A C 1
ATOM 1075 O O . GLY A 1 132 ? -25.720 16.406 76.878 1.00 54.41 132 GLY A O 1
ATOM 1076 N N . ILE A 1 133 ? -23.999 17.845 76.714 1.00 52.69 133 ILE A N 1
ATOM 1077 C CA . ILE A 1 133 ? -22.875 16.927 76.924 1.00 52.69 133 ILE A CA 1
ATOM 1078 C C . ILE A 1 133 ? -23.019 16.127 78.230 1.00 52.69 133 ILE A C 1
ATOM 1080 O O . ILE A 1 133 ? -22.646 16.607 79.295 1.00 52.69 133 ILE A O 1
ATOM 1084 N N . ASN A 1 134 ? -23.477 14.878 78.128 1.00 49.53 134 ASN A N 1
ATOM 1085 C CA . ASN A 1 134 ? -23.183 13.847 79.120 1.00 49.53 134 ASN A CA 1
ATOM 1086 C C . ASN A 1 134 ? -21.990 13.044 78.600 1.00 49.53 134 ASN A C 1
ATOM 1088 O O . ASN A 1 134 ? -22.103 12.215 77.697 1.00 49.53 134 ASN A O 1
ATOM 1092 N N . THR A 1 135 ? -20.825 13.390 79.132 1.00 59.22 135 THR A N 1
ATOM 1093 C CA . THR A 1 135 ? -19.597 12.613 78.997 1.00 59.22 135 THR A CA 1
ATOM 1094 C C . THR A 1 135 ? -19.700 11.500 80.023 1.00 59.22 135 THR A C 1
ATOM 1096 O O . THR A 1 135 ? -19.596 11.816 81.197 1.00 59.22 135 THR A O 1
ATOM 1099 N N . GLU A 1 136 ? -19.958 10.259 79.611 1.00 52.81 136 GLU A N 1
ATOM 1100 C CA . GLU A 1 136 ? -19.504 9.044 80.303 1.00 52.81 136 GLU A CA 1
ATOM 1101 C C . GLU A 1 136 ? -19.925 7.781 79.534 1.00 52.81 136 GLU A C 1
ATOM 1103 O O . GLU A 1 136 ? -20.998 7.726 78.936 1.00 52.81 136 GLU A O 1
ATOM 1108 N N . ASP A 1 137 ? -19.019 6.803 79.586 1.00 41.75 137 ASP A N 1
ATOM 1109 C CA . ASP A 1 137 ? -19.135 5.391 79.205 1.00 41.75 137 ASP A CA 1
ATOM 1110 C C . ASP A 1 137 ? -19.088 5.050 77.700 1.00 41.75 137 ASP A C 1
ATOM 1112 O O . ASP A 1 137 ? -19.790 5.611 76.870 1.00 41.75 137 ASP A O 1
ATOM 1116 N N . SER A 1 138 ? -18.280 4.104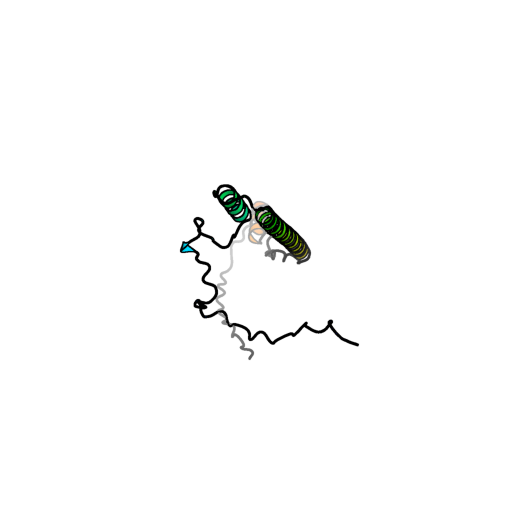 77.227 1.00 46.81 138 SER A N 1
ATOM 1117 C CA . SER A 1 138 ? -17.348 3.181 77.870 1.00 46.81 138 SER A CA 1
ATOM 1118 C C . SER A 1 138 ? -16.481 2.545 76.772 1.00 46.81 138 SER A C 1
ATOM 1120 O O . SER A 1 138 ? -16.835 2.490 75.595 1.00 46.81 138 SER A O 1
ATOM 1122 N N . ASN A 1 139 ? -15.289 2.133 77.182 1.00 54.66 139 ASN A N 1
ATOM 1123 C CA . ASN A 1 139 ? -14.302 1.374 76.429 1.00 54.66 139 ASN A CA 1
ATOM 1124 C C . ASN A 1 139 ? -14.874 0.030 75.940 1.00 54.66 139 ASN A C 1
ATOM 1126 O O . ASN A 1 139 ? -15.165 -0.808 76.781 1.00 54.66 139 ASN A O 1
ATOM 1130 N N . ASP A 1 140 ? -14.928 -0.198 74.625 1.00 41.59 140 ASP A N 1
ATOM 1131 C CA . ASP A 1 140 ? -15.018 -1.543 74.040 1.00 41.59 140 ASP A CA 1
ATOM 1132 C C . ASP A 1 140 ? -13.965 -1.692 72.933 1.00 41.59 140 ASP A C 1
ATOM 1134 O O . ASP A 1 140 ? -14.184 -1.429 71.747 1.00 41.59 140 ASP A O 1
ATOM 1138 N N . THR A 1 141 ? -12.775 -2.117 73.352 1.00 49.53 141 THR A N 1
ATOM 1139 C CA . THR A 1 141 ? -11.779 -2.750 72.487 1.00 49.53 141 THR A CA 1
ATOM 1140 C C . THR A 1 141 ? -12.358 -4.073 71.993 1.00 49.53 141 THR A C 1
ATOM 1142 O O . THR A 1 141 ? -12.353 -5.064 72.717 1.00 49.53 141 THR A O 1
ATOM 1145 N N . ILE A 1 142 ? -12.847 -4.109 70.754 1.00 50.47 142 ILE A N 1
ATOM 1146 C CA . ILE A 1 142 ? -13.162 -5.369 70.074 1.00 50.47 142 ILE A CA 1
ATOM 1147 C C . ILE A 1 142 ? -11.890 -5.839 69.362 1.00 50.47 142 ILE A C 1
ATOM 1149 O O . ILE A 1 142 ? -11.662 -5.544 68.189 1.00 50.47 142 ILE A O 1
ATOM 1153 N N . GLU A 1 143 ? -11.048 -6.576 70.087 1.00 53.59 143 GLU A N 1
ATOM 1154 C CA . GLU A 1 143 ? -10.211 -7.601 69.466 1.00 53.59 143 GLU A CA 1
ATOM 1155 C C . GLU A 1 143 ? -11.112 -8.789 69.116 1.00 53.59 143 GLU A C 1
ATOM 1157 O O . GLU A 1 143 ? -11.692 -9.434 69.987 1.00 53.59 143 GLU A O 1
ATOM 1162 N N . SER A 1 144 ? -11.226 -9.107 67.831 1.00 49.59 144 SER A N 1
ATOM 1163 C CA . SER A 1 144 ? -11.647 -10.440 67.410 1.00 49.59 144 SER A CA 1
ATOM 1164 C C . SER A 1 144 ? -10.912 -10.794 66.126 1.00 49.59 144 SER A C 1
ATOM 1166 O O . SER A 1 144 ? -11.337 -10.486 65.013 1.00 49.59 144 SER A O 1
ATOM 1168 N N . GLY A 1 145 ? -9.740 -11.402 66.313 1.00 52.72 145 GLY A N 1
ATOM 1169 C CA . GLY A 1 145 ? -9.092 -12.199 65.287 1.00 52.72 145 GLY A CA 1
ATOM 1170 C C . GLY A 1 145 ? -9.967 -13.412 64.987 1.00 52.72 145 GLY A C 1
ATOM 1171 O O . GLY A 1 145 ? -10.094 -14.313 65.810 1.00 52.72 145 GLY A O 1
ATOM 1172 N N . GLY A 1 146 ? -10.573 -13.413 63.806 1.00 45.47 146 GLY A N 1
ATOM 1173 C CA . GLY A 1 146 ? -11.241 -14.565 63.220 1.00 45.47 146 GLY A CA 1
ATOM 1174 C C . GLY A 1 146 ? -10.616 -14.843 61.864 1.00 45.47 146 GLY A C 1
ATOM 1175 O O . GLY A 1 146 ? -11.060 -14.308 60.851 1.00 45.47 146 GLY A O 1
ATOM 1176 N N . THR A 1 147 ? -9.550 -15.640 61.854 1.00 55.88 147 THR A N 1
ATOM 1177 C CA . THR A 1 147 ? -8.989 -16.243 60.644 1.00 55.88 147 THR A CA 1
ATOM 1178 C C . THR A 1 147 ? -10.066 -17.145 60.045 1.00 55.88 147 THR A C 1
ATOM 1180 O O . THR A 1 147 ? -10.334 -18.224 60.563 1.00 55.88 147 THR A O 1
ATOM 1183 N N . GLY A 1 148 ? -10.749 -16.665 59.008 1.00 50.84 148 GLY A N 1
ATOM 1184 C CA . GLY A 1 148 ? -11.687 -17.471 58.237 1.00 50.84 148 GLY A CA 1
ATOM 1185 C C . GLY A 1 148 ? -10.915 -18.408 57.319 1.00 50.84 148 GLY A C 1
ATOM 1186 O O . GLY A 1 148 ? -10.264 -17.944 56.383 1.00 50.84 148 GLY A O 1
ATOM 1187 N N . ASP A 1 149 ? -10.989 -19.703 57.617 1.00 50.44 149 ASP A N 1
ATOM 1188 C CA . ASP A 1 149 ? -10.548 -20.804 56.763 1.00 50.44 149 ASP A CA 1
ATOM 1189 C C . ASP A 1 149 ? -11.052 -20.626 55.322 1.00 50.44 149 ASP A C 1
ATOM 1191 O O . ASP A 1 149 ? -12.250 -20.471 55.066 1.00 50.44 149 ASP A O 1
ATOM 1195 N N . PHE A 1 150 ? -10.124 -20.681 54.368 1.00 55.66 150 PHE A N 1
ATOM 1196 C CA . PHE A 1 150 ? -10.437 -20.873 52.958 1.00 55.66 150 PHE A CA 1
ATOM 1197 C C . PHE A 1 150 ? -10.833 -22.336 52.744 1.00 55.66 150 PHE A C 1
ATOM 1199 O O . PHE A 1 150 ? -10.032 -23.239 52.969 1.00 55.66 150 PHE A O 1
ATOM 1206 N N . ILE A 1 151 ? -12.054 -22.572 52.268 1.00 62.75 151 ILE A N 1
ATOM 1207 C CA . ILE A 1 151 ? -12.439 -23.869 51.709 1.00 62.75 151 ILE A CA 1
ATOM 1208 C C . ILE A 1 151 ? -11.890 -23.923 50.279 1.00 62.75 151 ILE A C 1
ATOM 1210 O O . ILE A 1 151 ? -12.347 -23.182 49.406 1.00 62.75 151 ILE A O 1
ATOM 1214 N N . GLU A 1 152 ? -10.907 -24.793 50.046 1.00 55.75 152 GLU A N 1
ATOM 1215 C CA . GLU A 1 152 ? -10.532 -25.249 48.707 1.00 55.75 152 GLU A CA 1
ATOM 1216 C C . GLU A 1 152 ? -11.675 -26.088 48.124 1.00 55.75 152 GLU A C 1
ATOM 1218 O O . GLU A 1 152 ? -12.128 -27.060 48.729 1.00 55.75 152 GLU A O 1
ATOM 1223 N N . ILE A 1 153 ? -12.139 -25.712 46.934 1.00 56.94 153 ILE A N 1
ATOM 1224 C CA . ILE A 1 153 ? -12.983 -26.561 46.094 1.00 56.94 153 ILE A CA 1
ATOM 1225 C C . ILE A 1 153 ? -12.099 -27.001 44.929 1.00 56.94 153 ILE A C 1
ATOM 1227 O O . ILE A 1 153 ? -11.639 -26.160 44.154 1.00 56.94 153 ILE A O 1
ATOM 1231 N N . GLY A 1 154 ? -11.827 -28.307 44.886 1.00 47.88 154 GLY A N 1
ATOM 1232 C CA . GLY A 1 154 ? -11.187 -28.995 43.763 1.00 47.88 154 GLY A CA 1
ATOM 1233 C C . GLY A 1 154 ? -12.111 -29.197 42.572 1.00 47.88 154 GLY A C 1
ATOM 1234 O O . GLY A 1 154 ? -13.345 -29.039 42.726 1.00 47.88 154 GLY A O 1
#